Protein AF-A0A2M7AVF6-F1 (afdb_monomer)

Organism: NCBI:txid1974848

Sequence (124 aa):
MTEKIDNRMSTVNKNQTDRMTKALERLTEHIDKLEEKGADVATARTAISIALANVEEQAGKDYVFTITDERNLGTSVKASYDLLKQDLRSVQALLVKAKEAVVEAYKTAKTLKKITPTPTVVAP

pLDDT: mean 86.04, std 15.3, range [42.69, 98.5]

Nearest PDB structures (foldseek):
  6ox7-assembly1_C  TM=3.665E-01  e=3.043E+00  Homo sapiens
  8aud-assembly1_A  TM=3.579E-01  e=2.291E+00  Corynebacterium glutamicum ATCC 13032
  4jio-assembly1_A  TM=3.876E-01  e=4.528E+00  Naumovozyma castellii

Radius of gyration: 22.3 Å; Cα contacts (8 Å, |Δi|>4): 90; chains: 1; bounding box: 55×16×80 Å

Mean predicted aligned error: 7.71 Å

Foldseek 3Di:
DQVVLQVVLLVVLQVLLVVLLVLLVVLVVLVVVLVVLVFDLPQLVVLSVVLNVLSVVSNPDRLHFDDPDPVCVVVRSVVSVVVSVVSSVVSVVSSVSSVVSSVVSVVRSVVVVVPPDDPPPPDD

Solvent-accessible surface area (backbone atoms only — not comparable to full-atom values): 6930 Å² total; per-residue (Å²): 113,65,69,64,49,37,54,50,47,46,50,51,45,44,59,49,31,56,54,49,51,57,51,46,53,53,51,49,57,55,43,54,64,35,41,78,69,72,30,75,40,68,69,23,53,50,34,38,52,55,28,50,54,48,35,53,55,53,53,69,57,77,66,76,76,88,79,90,48,81,93,49,41,71,58,53,54,48,52,52,50,52,48,56,52,50,52,54,49,56,43,49,51,36,48,49,53,19,52,50,35,43,52,50,32,53,52,53,39,55,51,53,68,72,64,61,74,75,82,79,77,80,76,133

Structure (mmCIF, N/CA/C/O backbone):
data_AF-A0A2M7AVF6-F1
#
_entry.id   AF-A0A2M7AVF6-F1
#
loop_
_atom_site.group_PDB
_atom_site.id
_atom_site.type_symbol
_atom_site.label_atom_id
_atom_site.label_alt_id
_atom_site.label_comp_id
_atom_site.label_asym_id
_atom_site.label_entity_id
_atom_site.label_seq_id
_atom_site.pdbx_PDB_ins_code
_atom_site.Cartn_x
_atom_site.Cartn_y
_atom_site.Cartn_z
_atom_site.occupancy
_atom_site.B_iso_or_equiv
_atom_site.auth_seq_id
_atom_site.auth_comp_id
_atom_site.auth_asym_id
_atom_site.auth_atom_id
_atom_site.pdbx_PDB_model_num
ATOM 1 N N . MET A 1 1 ? 24.174 2.696 -22.848 1.00 57.94 1 MET A N 1
ATOM 2 C CA . MET A 1 1 ? 23.207 3.676 -22.274 1.00 57.94 1 MET A CA 1
ATOM 3 C C . MET A 1 1 ? 21.951 2.989 -21.752 1.00 57.94 1 MET A C 1
ATOM 5 O O . MET A 1 1 ? 21.455 3.391 -20.712 1.00 57.94 1 MET A O 1
ATOM 9 N N . THR A 1 2 ? 21.501 1.950 -22.444 1.00 58.59 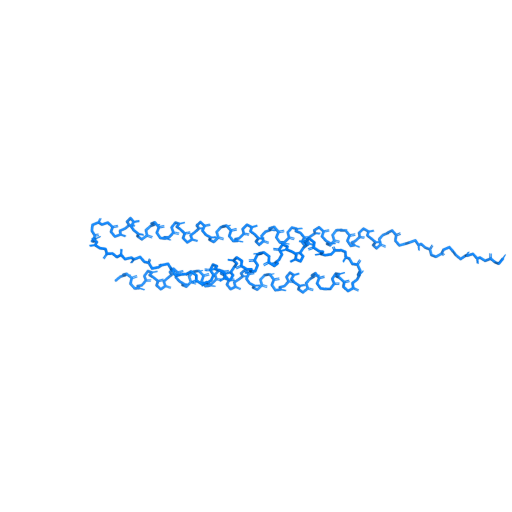2 THR A N 1
ATOM 10 C CA . THR A 1 2 ? 20.375 1.049 -22.148 1.00 58.59 2 THR A CA 1
ATOM 11 C C . THR A 1 2 ? 20.391 0.538 -20.701 1.00 58.59 2 THR A C 1
ATOM 13 O O . THR A 1 2 ? 19.546 0.924 -19.903 1.00 58.59 2 THR A O 1
ATOM 16 N N . GLU A 1 3 ? 21.494 -0.099 -20.306 1.00 60.72 3 GLU A N 1
ATOM 17 C CA . GLU A 1 3 ? 21.729 -0.647 -18.966 1.00 60.72 3 GLU A CA 1
ATOM 18 C C . GLU A 1 3 ? 21.640 0.411 -17.849 1.00 60.72 3 GLU A C 1
ATOM 20 O O . GLU A 1 3 ? 21.188 0.136 -16.740 1.00 60.72 3 GLU A O 1
ATOM 25 N N . LYS A 1 4 ? 22.026 1.669 -18.119 1.00 64.88 4 LYS A N 1
ATOM 26 C CA . LYS A 1 4 ? 21.915 2.761 -17.132 1.00 64.88 4 LYS A CA 1
ATOM 27 C C . LYS A 1 4 ? 20.466 3.212 -16.921 1.00 64.88 4 LYS A C 1
ATOM 29 O O . LYS A 1 4 ? 20.156 3.749 -15.859 1.00 64.88 4 LYS A O 1
ATOM 34 N N . ILE A 1 5 ? 19.606 3.062 -17.926 1.00 62.62 5 ILE A N 1
ATOM 35 C CA . ILE A 1 5 ? 18.190 3.436 -17.854 1.00 62.62 5 ILE A CA 1
ATOM 36 C C . ILE A 1 5 ? 17.397 2.307 -17.194 1.00 62.62 5 ILE A C 1
ATOM 38 O O . ILE A 1 5 ? 16.641 2.607 -16.272 1.00 62.62 5 ILE A O 1
ATOM 42 N N . ASP A 1 6 ? 17.644 1.049 -17.573 1.00 65.25 6 ASP A N 1
ATOM 43 C CA . ASP A 1 6 ? 17.042 -0.128 -16.927 1.00 65.25 6 ASP A CA 1
ATOM 44 C C . ASP A 1 6 ? 17.298 -0.089 -15.412 1.00 65.25 6 ASP A C 1
ATOM 46 O O . ASP A 1 6 ? 16.367 -0.042 -14.608 1.00 65.25 6 ASP A O 1
ATOM 50 N N . ASN A 1 7 ? 18.564 0.096 -15.013 1.00 72.62 7 ASN A N 1
ATOM 51 C CA . ASN A 1 7 ? 18.945 0.231 -13.604 1.00 72.62 7 ASN A CA 1
ATOM 52 C C . ASN A 1 7 ? 18.206 1.370 -12.880 1.00 72.62 7 ASN A C 1
ATOM 54 O O . ASN A 1 7 ? 17.852 1.243 -11.705 1.00 72.62 7 ASN A O 1
ATOM 58 N N . ARG A 1 8 ? 17.952 2.498 -13.558 1.00 83.69 8 ARG A N 1
ATOM 59 C CA . ARG A 1 8 ? 17.208 3.624 -12.973 1.00 83.69 8 ARG A CA 1
ATOM 60 C C . ARG A 1 8 ? 15.734 3.290 -12.781 1.00 83.69 8 ARG A C 1
ATOM 62 O O . ARG A 1 8 ? 15.181 3.661 -11.748 1.00 83.69 8 ARG A O 1
ATOM 69 N N . MET A 1 9 ? 15.103 2.609 -13.732 1.00 86.19 9 MET A N 1
ATOM 70 C CA . MET A 1 9 ? 13.690 2.240 -13.645 1.00 86.19 9 MET A CA 1
ATOM 71 C C . MET A 1 9 ? 13.442 1.198 -12.559 1.00 86.19 9 MET A C 1
ATOM 73 O O . MET A 1 9 ? 12.578 1.420 -11.709 1.00 86.19 9 MET A O 1
ATOM 77 N N . SER A 1 10 ? 14.256 0.143 -12.501 1.00 87.56 10 SER A N 1
ATOM 78 C CA . SER A 1 10 ? 14.152 -0.876 -11.450 1.00 87.56 10 SER A CA 1
ATOM 79 C C . SER A 1 10 ? 14.427 -0.274 -10.067 1.00 87.56 10 SER A C 1
ATOM 81 O O . SER A 1 10 ? 13.716 -0.564 -9.106 1.00 87.56 10 SER A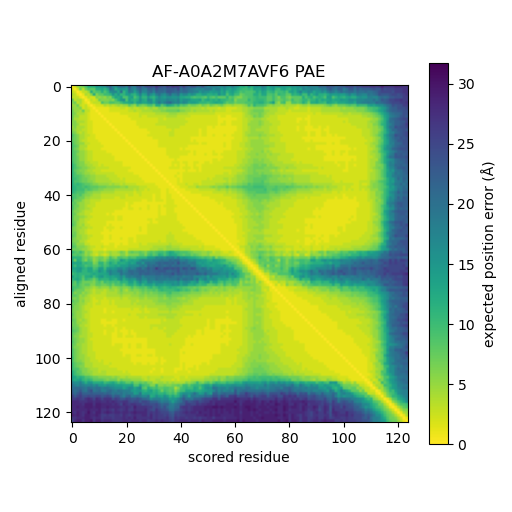 O 1
ATOM 83 N N . THR A 1 11 ? 15.371 0.674 -9.968 1.00 90.69 11 THR A N 1
ATOM 84 C CA . THR A 1 11 ? 15.606 1.437 -8.728 1.00 90.69 11 THR A CA 1
ATOM 85 C C . THR A 1 11 ? 14.395 2.285 -8.328 1.00 90.69 11 THR A C 1
ATOM 87 O O . THR A 1 11 ? 14.046 2.341 -7.149 1.00 90.69 11 THR A O 1
ATOM 90 N N . VAL A 1 12 ? 13.741 2.965 -9.277 1.00 92.94 12 VAL A N 1
ATOM 91 C CA . VAL A 1 12 ? 12.536 3.765 -8.997 1.00 92.94 12 VAL A CA 1
ATOM 92 C C . VAL A 1 12 ? 11.388 2.875 -8.538 1.00 92.94 12 VAL A C 1
ATOM 94 O O . VAL A 1 12 ? 10.752 3.212 -7.540 1.00 92.94 12 VAL A O 1
ATOM 97 N N . ASN A 1 13 ? 11.150 1.755 -9.226 1.00 95.19 13 ASN A N 1
ATOM 98 C CA . ASN A 1 13 ? 10.106 0.805 -8.862 1.00 95.19 13 ASN A CA 1
ATOM 99 C C . ASN A 1 13 ? 10.315 0.309 -7.428 1.00 95.19 13 ASN A C 1
ATOM 101 O O . ASN A 1 13 ? 9.475 0.571 -6.569 1.00 95.19 13 ASN A O 1
ATOM 105 N N . LYS A 1 14 ? 11.503 -0.244 -7.145 1.00 95.31 14 LYS A N 1
ATOM 106 C CA . LYS A 1 14 ? 11.890 -0.733 -5.817 1.00 95.31 14 LYS A CA 1
ATOM 107 C C . LYS A 1 14 ? 11.711 0.324 -4.729 1.00 95.31 14 LYS A C 1
ATOM 109 O O . LYS A 1 14 ? 11.060 0.087 -3.720 1.00 95.31 14 LYS A O 1
ATOM 114 N N . ASN A 1 15 ? 12.255 1.522 -4.937 1.00 96.31 15 ASN A N 1
ATOM 115 C CA . ASN A 1 15 ? 12.174 2.582 -3.934 1.00 96.31 15 ASN A CA 1
ATOM 116 C C . ASN A 1 15 ? 10.731 2.989 -3.623 1.00 96.31 15 ASN A C 1
ATOM 118 O O . ASN A 1 15 ? 10.447 3.400 -2.496 1.00 96.31 15 ASN A O 1
ATOM 122 N N . GLN A 1 16 ? 9.834 2.940 -4.611 1.00 97.44 16 GLN A N 1
ATOM 123 C CA . GLN A 1 16 ? 8.434 3.282 -4.389 1.00 97.44 16 GLN A CA 1
ATOM 124 C C . GLN A 1 16 ? 7.661 2.144 -3.742 1.00 97.44 16 GLN A C 1
ATOM 126 O O . GLN A 1 16 ? 6.950 2.399 -2.771 1.00 97.44 16 GLN A O 1
ATOM 131 N N . THR A 1 17 ? 7.841 0.908 -4.199 1.00 97.94 17 THR A N 1
ATOM 132 C CA . THR A 1 17 ? 7.190 -0.251 -3.585 1.00 97.94 17 THR A CA 1
ATOM 133 C C . THR A 1 17 ? 7.639 -0.423 -2.136 1.00 97.94 17 THR A C 1
ATOM 135 O O . THR A 1 17 ? 6.785 -0.520 -1.265 1.00 97.94 17 THR A O 1
ATOM 138 N N . ASP A 1 18 ? 8.931 -0.267 -1.827 1.00 98.12 18 ASP A N 1
ATOM 139 C CA . ASP A 1 18 ? 9.455 -0.322 -0.452 1.00 98.12 18 ASP A CA 1
ATOM 140 C C . ASP A 1 18 ? 8.803 0.725 0.468 1.00 98.12 18 ASP A C 1
ATOM 142 O O . ASP A 1 18 ? 8.519 0.472 1.643 1.00 98.12 18 ASP A O 1
ATOM 146 N N . ARG A 1 19 ? 8.564 1.938 -0.047 1.00 98.25 19 ARG A N 1
ATOM 147 C CA . ARG A 1 19 ? 7.881 3.001 0.706 1.00 98.25 19 ARG A CA 1
ATOM 148 C C . ARG A 1 19 ? 6.410 2.674 0.936 1.00 98.25 19 ARG A C 1
ATOM 150 O O . ARG A 1 19 ? 5.900 2.966 2.018 1.00 98.25 19 ARG A O 1
ATOM 157 N N . MET A 1 20 ? 5.733 2.108 -0.062 1.00 98.50 20 MET A N 1
ATOM 158 C CA . MET A 1 20 ? 4.329 1.714 0.047 1.00 98.50 20 MET A CA 1
ATOM 159 C C . MET A 1 20 ? 4.157 0.540 1.014 1.00 98.50 20 MET A C 1
ATOM 161 O O . MET A 1 20 ? 3.297 0.629 1.887 1.00 98.50 20 MET A O 1
ATOM 165 N N . THR A 1 21 ? 5.017 -0.481 0.949 1.00 98.44 21 THR A N 1
ATOM 166 C CA . THR A 1 21 ? 5.027 -1.615 1.887 1.00 98.44 21 THR A CA 1
ATOM 167 C C . THR A 1 21 ? 5.168 -1.130 3.325 1.00 98.44 21 THR A C 1
ATOM 169 O O . THR A 1 21 ? 4.295 -1.398 4.143 1.00 98.44 21 THR A O 1
ATOM 172 N N . LYS A 1 22 ? 6.165 -0.282 3.617 1.00 98.31 22 LYS A N 1
ATOM 173 C CA . LYS A 1 22 ? 6.342 0.302 4.962 1.00 98.31 22 LYS A CA 1
ATOM 174 C C . LYS A 1 22 ? 5.137 1.109 5.439 1.00 98.31 22 LYS A C 1
ATOM 176 O O . LYS A 1 22 ? 4.861 1.186 6.635 1.00 98.31 22 LYS A O 1
ATOM 181 N N . ALA A 1 23 ? 4.440 1.782 4.525 1.00 98.25 23 ALA A N 1
ATOM 182 C CA . ALA A 1 23 ? 3.223 2.501 4.875 1.00 98.25 23 ALA A CA 1
ATOM 183 C C . ALA A 1 23 ? 2.082 1.532 5.219 1.00 98.25 23 ALA A C 1
ATOM 185 O O . ALA A 1 23 ? 1.366 1.783 6.184 1.00 98.25 23 ALA A O 1
ATOM 186 N N . LEU A 1 24 ? 1.928 0.443 4.463 1.00 98.44 24 LEU A N 1
ATOM 187 C CA . LEU A 1 24 ? 0.914 -0.586 4.700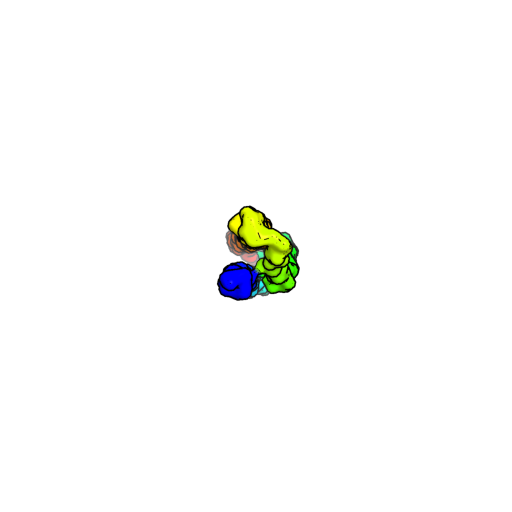 1.00 98.44 24 LEU A CA 1
ATOM 188 C C . LEU A 1 24 ? 1.178 -1.365 5.989 1.00 98.44 24 LEU A C 1
ATOM 190 O O . LEU A 1 24 ? 0.243 -1.549 6.755 1.00 98.44 24 LEU A O 1
ATOM 194 N N . GLU A 1 25 ? 2.431 -1.711 6.291 1.00 98.12 25 GLU A N 1
ATOM 195 C CA . GLU A 1 25 ? 2.828 -2.332 7.566 1.00 98.12 25 GLU A CA 1
ATOM 196 C C . GLU A 1 25 ? 2.380 -1.486 8.763 1.00 98.12 25 GLU A C 1
ATOM 198 O O . GLU A 1 25 ? 1.727 -1.979 9.680 1.00 98.12 25 GLU A O 1
ATOM 203 N N . ARG A 1 26 ? 2.631 -0.172 8.715 1.00 98.12 26 ARG A N 1
ATOM 204 C CA . ARG A 1 26 ? 2.165 0.751 9.761 1.00 98.12 26 ARG A CA 1
ATOM 205 C C . ARG A 1 26 ? 0.643 0.800 9.853 1.00 98.12 26 ARG A C 1
ATOM 207 O O . ARG A 1 26 ? 0.103 0.899 10.950 1.00 98.12 26 ARG A O 1
ATOM 214 N N . LEU A 1 27 ? -0.062 0.764 8.722 1.00 98.19 27 LEU A N 1
ATOM 215 C CA . LEU A 1 27 ? -1.526 0.716 8.721 1.00 98.19 27 LEU A CA 1
ATOM 216 C C . LEU A 1 27 ? -2.042 -0.584 9.350 1.00 98.19 27 LEU A C 1
ATOM 218 O O . LEU A 1 27 ? -3.005 -0.514 10.111 1.00 98.19 27 LEU A O 1
ATOM 222 N N . THR A 1 28 ? -1.380 -1.718 9.106 1.00 98.25 28 THR A N 1
ATOM 223 C CA . THR A 1 28 ? -1.664 -3.001 9.767 1.00 98.25 28 THR A CA 1
ATOM 224 C C . THR A 1 28 ? -1.522 -2.873 11.282 1.00 98.25 28 THR A C 1
ATOM 226 O O . THR A 1 28 ? -2.485 -3.119 12.001 1.00 98.25 28 THR A O 1
ATOM 229 N N . GLU A 1 29 ? -0.396 -2.344 11.776 1.00 97.94 29 GLU A N 1
ATOM 230 C CA . GLU A 1 29 ? -0.206 -2.119 13.220 1.00 97.94 29 GLU A CA 1
ATOM 231 C C . GLU A 1 29 ? -1.309 -1.238 13.831 1.00 97.94 29 GLU A C 1
ATOM 233 O O . GLU A 1 29 ? -1.712 -1.409 14.985 1.00 97.94 29 GLU A O 1
ATOM 238 N N . HIS A 1 30 ? -1.785 -0.246 13.076 1.00 95.75 30 HIS A N 1
ATOM 239 C CA . HIS A 1 30 ? -2.853 0.642 13.514 1.00 95.75 30 HIS A CA 1
ATOM 240 C C . HIS A 1 30 ? -4.207 -0.062 13.623 1.00 95.75 30 HIS A C 1
ATOM 242 O O . HIS A 1 30 ? -4.955 0.264 14.548 1.00 95.75 30 HIS A O 1
ATOM 248 N N . ILE A 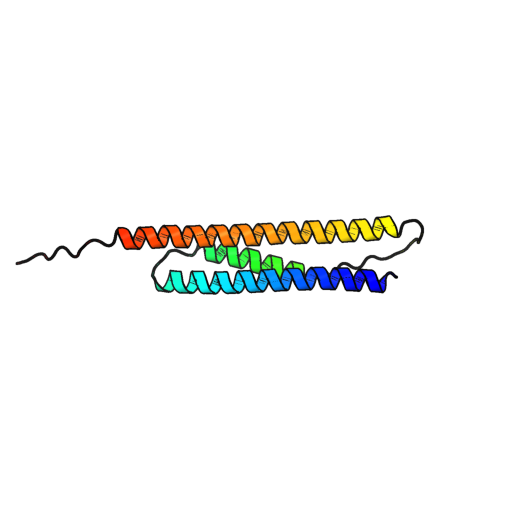1 31 ?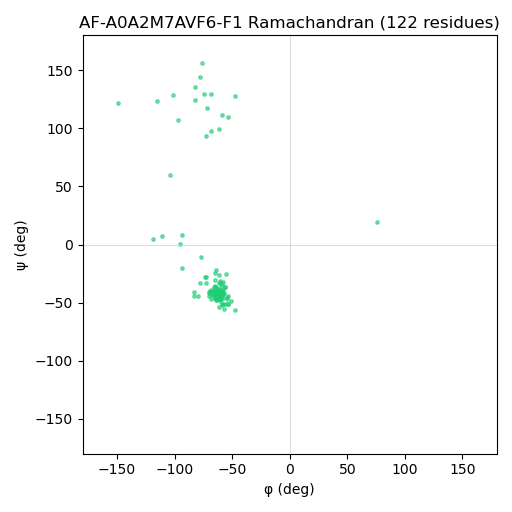 -4.539 -0.966 12.698 1.00 96.75 31 ILE A N 1
ATOM 249 C CA . ILE A 1 31 ? -5.803 -1.708 12.752 1.00 96.75 31 ILE A CA 1
ATOM 250 C C . ILE A 1 31 ? -5.761 -2.846 13.765 1.00 96.75 31 ILE A C 1
ATOM 252 O O . ILE A 1 31 ? -6.762 -3.052 14.438 1.00 96.75 31 ILE A O 1
ATOM 256 N N . ASP A 1 32 ? -4.614 -3.493 13.976 1.00 96.38 32 ASP A N 1
ATOM 257 C CA . ASP A 1 32 ? -4.464 -4.515 15.020 1.00 96.38 32 ASP A CA 1
ATOM 258 C C . ASP A 1 32 ? -4.742 -3.900 16.406 1.00 96.38 32 ASP A C 1
ATOM 260 O O . ASP A 1 32 ? -5.585 -4.380 17.162 1.00 96.38 32 ASP A O 1
ATOM 264 N N . LYS A 1 33 ? -4.170 -2.720 16.690 1.00 94.12 33 LYS A N 1
ATOM 265 C CA . LYS A 1 33 ? -4.446 -1.952 17.925 1.00 94.12 33 LYS A CA 1
ATOM 266 C C . LYS A 1 33 ? -5.892 -1.458 18.051 1.00 94.12 33 LYS A C 1
ATOM 268 O O . LYS A 1 33 ? -6.306 -1.047 19.140 1.00 94.12 33 LYS A O 1
ATOM 273 N N . LEU A 1 34 ? -6.622 -1.342 16.942 1.00 93.56 34 LEU A N 1
ATOM 274 C CA . LEU A 1 34 ? -8.042 -0.980 16.942 1.00 93.56 34 LEU A CA 1
ATOM 275 C C . LEU A 1 34 ? -8.917 -2.205 17.206 1.00 93.56 34 LEU A C 1
ATOM 277 O O . LEU A 1 34 ? -9.863 -2.109 17.986 1.00 93.56 34 LEU A O 1
ATOM 281 N N . GLU A 1 35 ? -8.574 -3.338 16.605 1.00 93.50 35 GLU A N 1
ATOM 282 C CA . GLU A 1 35 ? -9.247 -4.620 16.798 1.00 93.50 35 GLU A CA 1
ATOM 283 C C . GLU A 1 35 ? -9.142 -5.093 18.250 1.00 93.50 35 GLU A C 1
ATOM 285 O O . GLU A 1 35 ? -10.153 -5.445 18.850 1.00 93.50 35 GLU A O 1
ATOM 290 N N . GLU A 1 36 ? -7.968 -4.955 18.878 1.00 92.44 36 GLU A N 1
ATOM 291 C CA . GLU A 1 36 ? -7.773 -5.197 20.320 1.00 92.44 36 GLU A CA 1
ATOM 292 C C . GLU A 1 36 ? -8.716 -4.363 21.206 1.00 92.44 36 GLU A C 1
ATOM 294 O O . GLU A 1 36 ? -9.030 -4.735 22.336 1.00 92.44 36 GLU A O 1
ATOM 299 N N . LYS A 1 37 ? -9.181 -3.214 20.702 1.00 88.69 37 LYS A N 1
ATOM 300 C CA . LYS A 1 37 ? -10.125 -2.320 21.391 1.00 88.69 37 LYS A CA 1
ATOM 301 C C . LYS A 1 37 ? -11.583 -2.600 21.020 1.00 88.69 37 LYS A C 1
ATOM 303 O O . LYS A 1 37 ? -12.448 -1.808 21.394 1.00 88.69 37 LYS A O 1
ATOM 308 N N . GLY A 1 38 ? -11.852 -3.679 20.285 1.00 88.00 38 GLY A N 1
ATOM 309 C CA . GLY A 1 38 ? -13.185 -4.092 19.852 1.00 88.00 38 GLY A CA 1
ATOM 310 C C . GLY A 1 38 ? -13.761 -3.268 18.699 1.00 88.00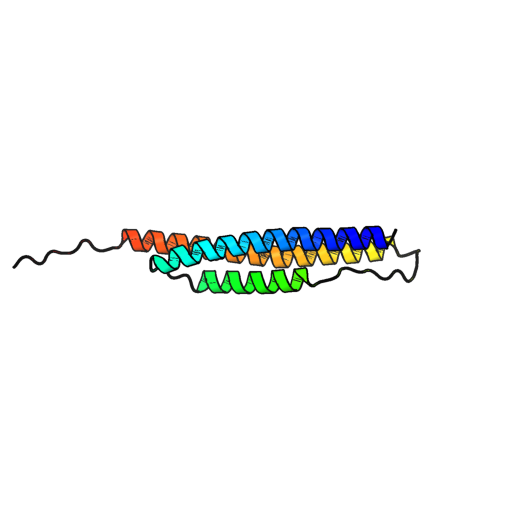 38 GLY A C 1
ATOM 311 O O . GLY A 1 38 ? -14.977 -3.246 18.522 1.00 88.00 38 GLY A O 1
ATOM 312 N N . ALA A 1 39 ? -12.930 -2.545 17.942 1.00 92.50 39 ALA A N 1
ATOM 313 C CA . ALA A 1 39 ? -13.393 -1.850 16.745 1.00 92.50 39 ALA A CA 1
ATOM 314 C C . ALA A 1 39 ? -13.564 -2.825 15.572 1.00 92.50 39 ALA A C 1
ATOM 316 O O . ALA A 1 39 ? -12.751 -3.728 15.391 1.00 92.50 39 ALA A O 1
ATOM 317 N N . ASP A 1 40 ? -14.573 -2.592 14.730 1.00 91.81 40 ASP A N 1
ATOM 318 C CA . ASP A 1 40 ? -14.682 -3.281 13.444 1.00 91.81 40 ASP A CA 1
ATOM 319 C C . ASP A 1 40 ? -13.612 -2.757 12.476 1.00 91.81 40 ASP A C 1
ATOM 321 O O . ASP A 1 40 ? -13.587 -1.575 12.117 1.00 91.81 40 ASP A O 1
ATOM 325 N N . VAL A 1 41 ? -12.714 -3.654 12.070 1.00 96.44 41 VAL A N 1
ATOM 326 C CA . VAL A 1 41 ? -11.602 -3.369 11.159 1.00 96.44 41 VAL A CA 1
ATOM 327 C C . VAL A 1 41 ? -11.665 -4.181 9.867 1.00 96.44 41 VAL A C 1
ATOM 329 O O . VAL A 1 41 ? -10.748 -4.076 9.054 1.00 96.44 41 VAL A O 1
ATOM 332 N N . ALA A 1 42 ? -12.718 -4.971 9.630 1.00 96.62 42 ALA A N 1
ATOM 333 C CA . ALA A 1 42 ? -12.756 -5.939 8.528 1.00 96.62 42 ALA A CA 1
ATOM 334 C C . ALA A 1 42 ? -12.546 -5.280 7.151 1.00 96.62 42 ALA A C 1
ATOM 336 O O . ALA A 1 42 ? -11.756 -5.753 6.325 1.00 96.62 42 ALA A O 1
ATOM 337 N N . THR A 1 43 ? -13.193 -4.131 6.933 1.00 96.00 43 THR A N 1
ATOM 338 C CA . THR A 1 43 ? -13.056 -3.348 5.693 1.00 96.00 43 THR A CA 1
ATOM 339 C C . THR A 1 4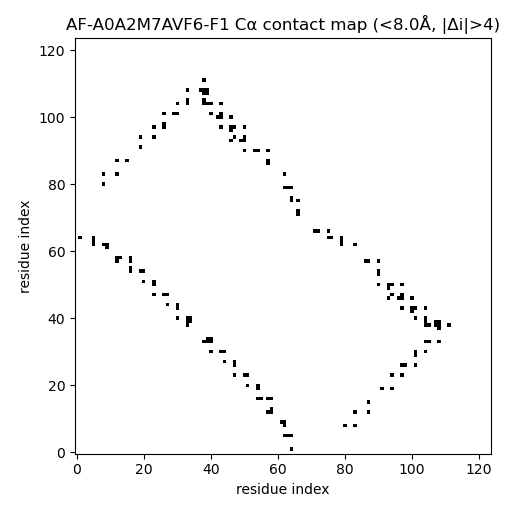3 ? -11.633 -2.811 5.518 1.00 96.00 43 THR A C 1
ATOM 341 O O . THR A 1 43 ? -11.055 -2.915 4.436 1.00 96.00 43 THR A O 1
ATOM 344 N N . ALA A 1 44 ? -11.039 -2.273 6.587 1.00 97.69 44 ALA A N 1
ATOM 345 C CA . ALA A 1 44 ? -9.678 -1.743 6.554 1.00 97.69 44 ALA A CA 1
ATOM 346 C C . ALA A 1 44 ? -8.641 -2.851 6.327 1.00 97.69 44 ALA A C 1
ATOM 348 O O . ALA A 1 44 ? -7.751 -2.691 5.492 1.00 97.69 44 ALA A O 1
ATOM 349 N N . ARG A 1 45 ? -8.801 -3.998 7.000 1.00 98.19 45 ARG A N 1
ATOM 350 C CA . ARG A 1 45 ? -7.938 -5.176 6.846 1.00 98.19 45 ARG A CA 1
ATOM 351 C C . ARG A 1 45 ? -7.964 -5.686 5.406 1.00 98.19 45 ARG A C 1
ATOM 353 O O . ARG A 1 45 ? -6.911 -5.864 4.805 1.00 98.19 45 ARG A O 1
ATOM 360 N N . THR A 1 46 ? -9.152 -5.790 4.810 1.00 98.31 46 THR A N 1
ATOM 361 C CA . THR A 1 46 ? -9.316 -6.179 3.399 1.00 98.31 46 THR A CA 1
ATOM 362 C C . THR A 1 46 ? -8.622 -5.200 2.447 1.00 98.31 46 THR A C 1
ATOM 364 O O . THR A 1 46 ? -7.883 -5.619 1.556 1.00 98.31 46 THR A O 1
ATOM 367 N N . ALA A 1 47 ? -8.815 -3.891 2.638 1.00 98.12 47 ALA A N 1
ATOM 368 C CA . ALA A 1 47 ? -8.197 -2.875 1.786 1.00 98.12 47 ALA A CA 1
ATOM 369 C C . ALA A 1 47 ? -6.659 -2.889 1.874 1.00 98.12 47 ALA A C 1
ATOM 371 O O . ALA A 1 47 ? -5.987 -2.751 0.850 1.00 98.12 47 ALA A O 1
ATOM 372 N N . ILE A 1 48 ? -6.103 -3.097 3.074 1.00 98.44 48 ILE A N 1
ATOM 373 C CA . ILE A 1 48 ? -4.657 -3.250 3.284 1.00 98.44 48 ILE A CA 1
ATOM 374 C C . ILE A 1 48 ? -4.135 -4.503 2.577 1.00 98.44 48 ILE A C 1
ATOM 376 O O . ILE A 1 48 ? -3.147 -4.404 1.855 1.00 98.44 48 ILE A O 1
ATOM 380 N N . SER A 1 49 ? -4.800 -5.654 2.722 1.00 98.31 49 SER A N 1
ATOM 381 C CA . SER A 1 49 ? -4.385 -6.899 2.060 1.00 98.31 49 SER A CA 1
ATOM 382 C C . SER A 1 49 ? -4.378 -6.777 0.534 1.00 98.31 49 SER A C 1
ATOM 384 O O . SER A 1 49 ? -3.422 -7.205 -0.107 1.00 98.31 49 SER A O 1
ATOM 386 N N . ILE A 1 50 ? -5.397 -6.137 -0.053 1.00 98.06 50 ILE A N 1
ATOM 387 C CA . ILE A 1 50 ? -5.443 -5.873 -1.501 1.00 98.06 50 ILE A CA 1
ATOM 388 C C . ILE A 1 50 ? -4.271 -4.982 -1.924 1.00 98.06 50 ILE A C 1
ATOM 390 O O . ILE A 1 50 ? -3.608 -5.262 -2.925 1.00 98.06 50 ILE A O 1
ATOM 394 N N . ALA A 1 51 ? -4.009 -3.908 -1.175 1.00 9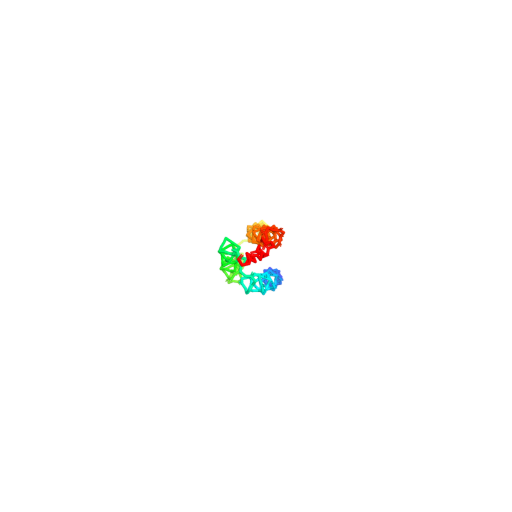8.31 51 ALA A N 1
ATOM 395 C CA . ALA A 1 51 ? -2.915 -2.998 -1.480 1.00 98.31 51 ALA A CA 1
ATOM 396 C C . ALA A 1 51 ? -1.546 -3.686 -1.353 1.00 98.31 51 ALA A C 1
ATOM 398 O O . ALA A 1 51 ? -0.715 -3.494 -2.235 1.00 98.31 51 ALA A O 1
ATOM 399 N N . LEU A 1 52 ? -1.326 -4.514 -0.324 1.00 98.12 52 LEU A N 1
ATOM 400 C CA . LEU A 1 52 ? -0.085 -5.278 -0.141 1.00 98.12 52 LEU A CA 1
ATOM 401 C C . LEU A 1 52 ? 0.178 -6.205 -1.326 1.00 98.12 52 LEU A C 1
ATOM 403 O O . LEU A 1 52 ? 1.230 -6.091 -1.946 1.00 98.12 52 LEU A O 1
ATOM 407 N N . ALA A 1 53 ? -0.805 -7.023 -1.707 1.00 98.12 53 ALA A N 1
ATOM 408 C CA . ALA A 1 53 ? -0.667 -7.938 -2.838 1.00 98.12 53 ALA A CA 1
ATOM 409 C C . ALA A 1 53 ? -0.308 -7.204 -4.145 1.00 98.12 53 ALA A C 1
ATOM 411 O O . ALA A 1 53 ? 0.567 -7.638 -4.888 1.00 98.12 53 ALA A O 1
ATOM 412 N N . ASN A 1 54 ? -0.928 -6.047 -4.404 1.00 98.25 54 ASN A N 1
ATOM 413 C CA . ASN A 1 54 ? -0.629 -5.254 -5.601 1.00 98.25 54 ASN A CA 1
ATOM 414 C C . ASN A 1 54 ? 0.738 -4.552 -5.527 1.00 98.25 54 ASN A C 1
ATOM 416 O O . ASN A 1 54 ? 1.387 -4.373 -6.554 1.00 98.25 54 ASN A O 1
ATOM 420 N N . VAL A 1 55 ? 1.188 -4.136 -4.337 1.00 98.19 55 VAL A N 1
ATOM 421 C CA . VAL A 1 55 ? 2.543 -3.592 -4.141 1.00 98.19 55 VAL A CA 1
ATOM 422 C C . VAL A 1 55 ? 3.596 -4.680 -4.359 1.00 98.19 55 VAL A C 1
ATOM 424 O O . VAL A 1 55 ? 4.612 -4.405 -4.991 1.00 98.19 55 VAL A O 1
ATOM 427 N N . GLU A 1 56 ? 3.357 -5.899 -3.875 1.00 97.06 56 GLU A N 1
ATOM 428 C CA . GLU A 1 56 ? 4.245 -7.051 -4.071 1.00 97.06 56 GLU A CA 1
ATOM 429 C C . GLU A 1 56 ? 4.331 -7.453 -5.546 1.00 97.06 56 GLU A C 1
ATOM 431 O O . GLU A 1 56 ? 5.430 -7.605 -6.080 1.00 97.06 56 GLU A O 1
ATOM 436 N N . GLU A 1 57 ? 3.189 -7.534 -6.234 1.00 96.75 57 GLU A N 1
ATOM 437 C CA . GLU A 1 57 ? 3.149 -7.774 -7.678 1.00 96.75 57 GLU A CA 1
ATOM 438 C C . GLU A 1 57 ? 3.924 -6.688 -8.435 1.00 96.75 57 GLU A C 1
ATOM 440 O O . GLU A 1 57 ? 4.761 -6.981 -9.289 1.00 96.75 57 GLU A O 1
ATOM 445 N N . GLN A 1 58 ? 3.702 -5.421 -8.078 1.00 96.44 58 GLN A N 1
ATOM 446 C CA . GLN A 1 58 ? 4.404 -4.293 -8.672 1.00 96.44 58 GLN A CA 1
ATOM 447 C C . GLN A 1 58 ? 5.913 -4.344 -8.418 1.00 96.44 58 GLN A C 1
ATOM 449 O O . GLN A 1 58 ? 6.683 -4.025 -9.322 1.00 96.44 58 GLN A O 1
ATOM 454 N N . ALA A 1 59 ? 6.349 -4.756 -7.227 1.00 95.12 59 ALA A N 1
ATOM 455 C CA . ALA A 1 59 ? 7.763 -4.894 -6.883 1.00 95.12 59 ALA A CA 1
ATOM 456 C C . ALA A 1 59 ? 8.461 -5.975 -7.719 1.00 95.12 59 ALA A C 1
ATOM 458 O O . ALA A 1 59 ? 9.649 -5.847 -8.010 1.00 95.12 59 ALA A O 1
ATOM 459 N N . GLY A 1 60 ? 7.718 -7.007 -8.131 1.00 93.00 60 GLY A N 1
ATOM 460 C CA . GLY A 1 60 ? 8.200 -8.074 -9.005 1.00 93.00 60 GLY A CA 1
ATOM 461 C C . GLY A 1 60 ? 8.303 -7.694 -10.485 1.00 93.00 60 GLY A C 1
ATOM 462 O O . GLY A 1 60 ? 8.889 -8.451 -11.257 1.00 93.00 60 GLY A O 1
ATOM 463 N N . LYS A 1 61 ? 7.757 -6.544 -10.906 1.00 91.25 61 LYS A N 1
ATOM 464 C CA . LYS A 1 61 ? 7.836 -6.111 -12.306 1.00 91.25 61 LYS A CA 1
ATOM 465 C C . LYS A 1 61 ? 9.227 -5.602 -12.654 1.00 91.25 61 LYS A C 1
ATOM 467 O O . LYS A 1 61 ? 9.754 -4.693 -12.006 1.00 91.25 61 LYS A O 1
ATOM 472 N N . ASP A 1 62 ? 9.755 -6.134 -13.750 1.00 83.62 62 ASP A N 1
ATOM 473 C CA . ASP A 1 62 ? 10.963 -5.628 -14.380 1.00 83.62 62 ASP A CA 1
ATOM 474 C C . ASP A 1 62 ? 10.602 -4.782 -15.602 1.00 83.62 62 ASP A C 1
ATOM 476 O O . ASP A 1 62 ? 9.826 -5.194 -16.466 1.00 83.62 62 ASP A O 1
ATOM 480 N N . TYR A 1 63 ? 11.150 -3.575 -15.658 1.00 78.12 63 TYR A N 1
ATOM 481 C CA . TYR A 1 63 ? 10.859 -2.608 -16.711 1.00 78.12 63 TYR A CA 1
ATOM 482 C C . TYR A 1 63 ? 12.022 -2.543 -17.695 1.00 78.12 63 TYR A C 1
ATOM 484 O O . TYR A 1 63 ? 12.646 -1.497 -17.872 1.00 78.12 63 TYR A O 1
ATOM 492 N N . VAL A 1 64 ? 12.311 -3.687 -18.312 1.00 71.25 64 VAL A N 1
ATOM 493 C CA . VAL A 1 64 ? 13.339 -3.810 -19.347 1.00 71.25 64 VAL A CA 1
ATOM 494 C C . VAL A 1 64 ? 12.756 -3.370 -20.682 1.00 71.25 64 VAL A C 1
ATOM 496 O O . VAL A 1 64 ? 11.657 -3.782 -21.056 1.00 71.25 64 VAL A O 1
ATOM 499 N N . PHE A 1 65 ? 13.506 -2.575 -21.439 1.00 67.69 65 PHE A N 1
ATOM 500 C CA . PHE A 1 65 ? 13.149 -2.246 -22.816 1.00 67.69 65 PHE A CA 1
ATOM 501 C C . PHE A 1 65 ? 14.186 -2.807 -23.787 1.00 67.69 65 PHE A C 1
ATOM 503 O O . PHE A 1 65 ? 15.378 -2.512 -23.726 1.00 67.69 65 PHE A O 1
ATOM 510 N N . THR A 1 66 ? 13.727 -3.626 -24.730 1.00 60.84 66 THR A N 1
ATOM 511 C CA . THR A 1 66 ? 14.578 -4.143 -25.802 1.00 60.84 66 THR A CA 1
ATOM 512 C C . THR A 1 66 ? 14.690 -3.101 -26.908 1.00 60.84 66 THR A C 1
ATOM 514 O O . THR A 1 66 ? 13.686 -2.654 -27.464 1.00 60.84 66 THR A O 1
ATOM 517 N N . ILE A 1 67 ? 15.917 -2.717 -27.252 1.00 61.06 67 ILE A N 1
ATOM 518 C CA . ILE A 1 67 ? 16.174 -1.808 -28.370 1.00 61.06 67 ILE A CA 1
ATOM 519 C C . ILE A 1 67 ? 16.529 -2.647 -29.579 1.00 61.06 67 ILE A C 1
ATOM 521 O O . ILE A 1 67 ? 17.613 -3.214 -29.658 1.00 61.06 67 ILE A O 1
ATOM 525 N N . THR A 1 68 ? 15.594 -2.721 -30.513 1.00 64.62 68 THR A N 1
ATOM 526 C CA . THR A 1 68 ? 15.791 -3.379 -31.806 1.00 64.62 68 THR A CA 1
ATOM 527 C C . THR A 1 68 ? 16.249 -2.402 -32.893 1.00 64.62 68 THR A C 1
ATOM 529 O O . THR A 1 68 ? 16.830 -2.837 -33.880 1.00 64.62 68 THR A O 1
ATOM 532 N N . ASP A 1 69 ? 16.029 -1.092 -32.713 1.00 66.88 69 ASP A N 1
ATOM 533 C CA . ASP A 1 69 ? 16.401 -0.037 -33.666 1.00 66.88 69 ASP A CA 1
ATOM 534 C C . ASP A 1 69 ? 16.736 1.273 -32.928 1.00 66.88 69 ASP A C 1
ATOM 536 O O . ASP A 1 69 ? 15.905 1.826 -32.199 1.00 66.88 69 ASP A O 1
ATOM 540 N N . GLU A 1 70 ? 17.950 1.790 -33.126 1.00 67.75 70 GLU A N 1
ATOM 541 C CA . GLU A 1 70 ? 18.433 3.026 -32.495 1.00 67.75 70 GLU A CA 1
ATOM 542 C C . GLU A 1 70 ? 17.595 4.256 -32.876 1.00 67.75 70 GLU A C 1
ATOM 544 O O . GLU A 1 70 ? 17.470 5.187 -32.077 1.00 67.75 70 GLU A O 1
ATOM 549 N N . ARG A 1 71 ? 16.942 4.245 -34.047 1.00 74.50 71 ARG A N 1
ATOM 550 C CA . ARG A 1 71 ? 16.099 5.356 -34.526 1.00 74.50 71 ARG A CA 1
ATOM 551 C C . ARG A 1 71 ? 14.860 5.583 -33.659 1.00 74.50 71 ARG A C 1
ATOM 553 O O . ARG A 1 71 ? 14.349 6.697 -33.610 1.00 74.50 71 ARG A O 1
ATOM 560 N N . ASN A 1 72 ? 14.405 4.549 -32.947 1.00 68.12 72 ASN A N 1
ATOM 561 C CA . ASN A 1 72 ? 13.204 4.581 -32.106 1.00 68.12 72 ASN A CA 1
ATOM 562 C C . ASN A 1 72 ? 13.514 4.490 -30.602 1.00 68.12 72 ASN A C 1
ATOM 564 O O . ASN A 1 72 ? 12.595 4.415 -29.783 1.00 68.12 72 ASN A O 1
ATOM 568 N N . LEU A 1 73 ? 14.797 4.547 -30.227 1.00 74.88 73 LEU A N 1
ATOM 569 C CA . LEU A 1 73 ? 15.281 4.402 -28.853 1.00 74.88 73 LEU A CA 1
ATOM 570 C C . LEU A 1 73 ? 14.549 5.317 -27.859 1.00 74.88 73 LEU A C 1
ATOM 572 O O . LEU A 1 73 ? 14.082 4.862 -26.815 1.00 74.88 73 LEU A O 1
ATOM 576 N N . GLY A 1 74 ? 14.417 6.605 -28.190 1.00 78.06 74 GLY A N 1
ATOM 577 C CA . GLY A 1 74 ? 13.764 7.584 -27.315 1.00 78.06 74 GLY A CA 1
ATOM 578 C C . GLY A 1 74 ? 12.287 7.272 -27.061 1.00 78.06 74 GLY A C 1
ATOM 579 O O . GLY A 1 74 ? 11.805 7.416 -25.937 1.00 78.06 74 GLY A O 1
ATOM 580 N N . THR A 1 75 ? 11.582 6.789 -28.085 1.00 82.81 75 THR A N 1
ATOM 581 C CA . THR A 1 75 ? 10.161 6.433 -28.002 1.00 82.81 75 THR A CA 1
ATOM 582 C C . THR A 1 75 ? 9.950 5.188 -27.140 1.00 82.81 75 THR A C 1
ATOM 584 O O . THR A 1 75 ? 9.089 5.206 -26.260 1.00 82.81 75 THR A O 1
ATOM 587 N N . SER A 1 76 ? 10.768 4.143 -27.314 1.00 77.88 76 SER A N 1
ATOM 588 C CA . SER A 1 76 ? 10.673 2.905 -26.522 1.00 77.88 76 SER A CA 1
ATOM 589 C C . SER A 1 76 ? 10.990 3.125 -25.039 1.00 77.88 76 SER A C 1
ATOM 591 O O . SER A 1 76 ? 10.283 2.619 -24.163 1.00 77.88 76 SER A O 1
ATOM 593 N N . VAL A 1 77 ? 12.008 3.941 -24.739 1.00 81.81 77 VAL A N 1
ATOM 594 C CA . VAL A 1 77 ? 12.338 4.340 -23.358 1.00 81.81 77 VAL A CA 1
ATOM 595 C C . VAL A 1 77 ? 11.176 5.102 -22.727 1.00 81.81 77 VAL A C 1
ATOM 597 O O . VAL A 1 77 ? 10.771 4.811 -21.601 1.00 81.81 77 VAL A O 1
ATOM 600 N N . LYS A 1 78 ? 10.616 6.075 -23.456 1.00 85.62 78 LYS A N 1
ATOM 601 C CA . LYS A 1 78 ? 9.495 6.878 -22.970 1.00 85.62 78 LYS A CA 1
ATOM 602 C C . LYS A 1 78 ? 8.270 6.016 -22.669 1.00 85.62 78 LYS A C 1
ATOM 604 O O . LYS A 1 78 ? 7.677 6.186 -21.609 1.00 85.62 78 LYS A O 1
ATOM 609 N N . ALA A 1 79 ? 7.930 5.084 -23.557 1.00 86.62 79 ALA A N 1
ATOM 610 C CA . ALA A 1 79 ? 6.808 4.171 -23.356 1.00 86.62 79 ALA A CA 1
ATOM 611 C C . ALA A 1 79 ? 6.976 3.334 -22.077 1.00 86.62 79 ALA A C 1
ATOM 613 O O . ALA A 1 79 ? 6.047 3.232 -21.278 1.00 86.62 79 ALA A O 1
ATOM 614 N N . SER A 1 80 ? 8.181 2.814 -21.836 1.00 86.25 80 SER A N 1
ATOM 615 C CA . SER A 1 80 ? 8.492 2.032 -20.632 1.00 86.25 80 SER A CA 1
ATOM 616 C C . SER A 1 80 ? 8.372 2.876 -19.361 1.00 86.25 80 SER A C 1
ATOM 618 O O . SER A 1 80 ? 7.809 2.437 -18.358 1.00 86.25 80 SER A O 1
ATOM 620 N N . TYR A 1 81 ? 8.842 4.125 -19.404 1.00 88.38 81 TYR A N 1
ATOM 621 C CA . TYR A 1 81 ? 8.693 5.063 -18.293 1.00 88.38 81 TYR A CA 1
ATOM 622 C C . TYR A 1 81 ? 7.231 5.433 -18.018 1.00 88.38 81 TYR A C 1
ATOM 624 O O . TYR A 1 81 ? 6.813 5.498 -16.860 1.00 88.38 81 TYR A O 1
ATOM 632 N N . ASP A 1 82 ? 6.449 5.667 -19.070 1.00 91.50 82 ASP A N 1
ATOM 633 C CA . ASP A 1 82 ? 5.027 5.979 -18.950 1.00 91.50 82 ASP A CA 1
ATOM 634 C C . ASP A 1 82 ? 4.249 4.781 -18.367 1.00 91.50 82 ASP A C 1
ATOM 636 O O . ASP A 1 82 ? 3.396 4.989 -17.500 1.00 91.50 82 ASP A O 1
ATOM 640 N N . LEU A 1 83 ? 4.619 3.544 -18.729 1.00 91.56 83 LEU A N 1
ATOM 641 C CA . LEU A 1 83 ? 4.102 2.314 -18.115 1.00 91.56 83 LEU A CA 1
ATOM 642 C C . LEU A 1 83 ? 4.431 2.228 -16.621 1.00 91.56 83 LEU A C 1
ATOM 644 O O . LEU A 1 83 ? 3.513 2.124 -15.809 1.00 91.56 83 LEU A O 1
ATOM 648 N N . LEU A 1 84 ? 5.707 2.358 -16.235 1.00 93.06 84 LEU A N 1
ATOM 649 C CA . LEU A 1 84 ? 6.119 2.369 -14.822 1.00 93.06 84 LEU A CA 1
ATOM 650 C C . LEU A 1 84 ? 5.337 3.417 -14.021 1.00 93.06 84 LEU A C 1
ATOM 652 O O . LEU A 1 84 ? 4.860 3.163 -12.916 1.00 93.06 84 LEU A O 1
ATOM 656 N N . LYS A 1 85 ? 5.182 4.618 -14.581 1.00 94.50 85 LYS A N 1
ATOM 657 C CA . LYS A 1 85 ? 4.457 5.712 -13.934 1.00 94.50 85 LYS A CA 1
ATOM 658 C C . LYS A 1 85 ? 2.969 5.407 -13.769 1.00 94.50 85 LYS A C 1
ATOM 660 O O . LYS A 1 85 ? 2.394 5.770 -12.742 1.00 94.50 85 LYS A O 1
ATOM 665 N N . GLN A 1 86 ? 2.335 4.817 -14.778 1.00 96.50 86 GLN A N 1
ATOM 666 C CA . GLN A 1 86 ? 0.931 4.423 -14.716 1.00 96.50 86 GLN A CA 1
ATOM 667 C C . GLN A 1 86 ? 0.720 3.348 -13.650 1.00 96.50 86 GLN A C 1
ATOM 669 O O . GLN A 1 86 ? -0.144 3.502 -12.791 1.00 96.50 86 GLN A O 1
ATOM 674 N N . ASP A 1 87 ? 1.559 2.322 -13.659 1.00 96.19 87 ASP A N 1
ATOM 675 C CA . ASP A 1 87 ? 1.502 1.218 -12.711 1.00 96.19 87 ASP A CA 1
ATOM 676 C C . ASP A 1 87 ? 1.668 1.694 -11.262 1.00 96.19 87 ASP A C 1
ATOM 678 O O . ASP A 1 87 ? 0.818 1.427 -10.409 1.00 96.19 87 ASP A O 1
ATOM 682 N N . LEU A 1 88 ? 2.690 2.514 -10.991 1.00 97.44 88 LEU A N 1
ATOM 683 C CA . LEU A 1 88 ? 2.904 3.094 -9.662 1.00 97.44 88 LEU A CA 1
ATOM 684 C C . LEU A 1 88 ? 1.730 3.966 -9.200 1.00 97.44 88 LEU A C 1
ATOM 686 O O . LEU A 1 88 ? 1.427 4.009 -8.008 1.00 97.44 88 LEU A O 1
ATOM 690 N N . ARG A 1 89 ? 1.046 4.664 -10.116 1.00 97.81 89 ARG A N 1
ATOM 691 C CA . ARG A 1 89 ? -0.159 5.444 -9.782 1.00 97.81 89 ARG A CA 1
ATOM 692 C C . ARG A 1 89 ? -1.326 4.547 -9.397 1.00 97.81 89 ARG A C 1
ATOM 694 O O . ARG A 1 89 ? -2.026 4.868 -8.438 1.00 97.81 89 ARG A O 1
ATOM 701 N N . SER A 1 90 ? -1.521 3.446 -10.115 1.00 97.56 90 SER A N 1
ATOM 702 C CA . SER A 1 90 ? -2.571 2.472 -9.813 1.00 97.56 90 SER A CA 1
ATOM 703 C C . SER A 1 90 ? -2.384 1.882 -8.415 1.00 97.56 90 SER A C 1
ATOM 705 O O . SER A 1 90 ? -3.316 1.894 -7.611 1.00 97.56 90 SER A O 1
ATOM 707 N N . VAL A 1 91 ? -1.160 1.471 -8.075 1.00 97.56 91 VAL A N 1
ATOM 708 C CA . VAL A 1 91 ? -0.844 0.924 -6.745 1.00 97.56 91 VAL A CA 1
ATOM 709 C C . VAL A 1 91 ? -0.946 1.993 -5.652 1.00 97.56 91 VAL A C 1
ATOM 711 O O . VAL A 1 91 ? -1.519 1.751 -4.588 1.00 97.56 91 VAL A O 1
ATOM 714 N N . GLN A 1 92 ? -0.494 3.220 -5.923 1.00 97.88 92 GLN A N 1
ATOM 715 C CA . GLN A 1 92 ? -0.653 4.340 -4.993 1.00 97.88 92 GLN A CA 1
ATOM 716 C C . GLN A 1 92 ? -2.131 4.628 -4.679 1.00 97.88 92 GLN A C 1
ATOM 718 O O . GLN A 1 92 ? -2.457 4.971 -3.542 1.00 97.88 92 GLN A O 1
ATOM 723 N N . ALA A 1 93 ? -3.036 4.484 -5.651 1.00 98.25 93 ALA A N 1
ATOM 724 C CA . ALA A 1 93 ? -4.469 4.657 -5.418 1.00 98.25 93 ALA A CA 1
ATOM 725 C C . ALA A 1 93 ? -5.031 3.589 -4.461 1.00 98.25 93 ALA A C 1
ATOM 727 O O . ALA A 1 93 ? -5.880 3.905 -3.626 1.00 98.25 93 ALA A O 1
ATOM 728 N N . LEU A 1 94 ? -4.529 2.351 -4.520 1.00 98.25 94 LEU A N 1
ATOM 729 C CA . LEU A 1 94 ? -4.890 1.297 -3.564 1.00 98.25 94 LEU A CA 1
ATOM 730 C C . LEU A 1 94 ? -4.383 1.615 -2.153 1.00 98.25 94 LEU A C 1
ATOM 732 O O . LEU A 1 94 ? -5.136 1.478 -1.191 1.00 98.25 94 LEU A O 1
ATOM 736 N N . LEU A 1 95 ? -3.155 2.132 -2.026 1.00 98.31 95 LEU A N 1
ATOM 737 C CA . LEU A 1 95 ? -2.640 2.616 -0.742 1.00 98.31 95 LEU A CA 1
ATOM 738 C C . LEU A 1 95 ? -3.517 3.736 -0.159 1.00 98.31 95 LEU A C 1
ATOM 740 O O . LEU A 1 95 ? -3.758 3.767 1.047 1.00 98.31 95 LEU A O 1
ATOM 744 N N . VAL A 1 96 ? -3.996 4.668 -0.989 1.00 98.38 96 VAL A N 1
ATOM 745 C CA . VAL A 1 96 ? -4.910 5.731 -0.537 1.00 98.38 96 VAL A CA 1
ATOM 746 C C . VAL A 1 96 ? -6.222 5.139 -0.021 1.00 98.38 96 VAL A C 1
ATOM 748 O O . VAL A 1 96 ? -6.615 5.466 1.095 1.00 98.38 96 VAL A O 1
ATOM 751 N N . LYS A 1 97 ? -6.834 4.201 -0.752 1.00 97.62 97 LYS A N 1
ATOM 752 C CA . LYS A 1 97 ? -8.052 3.508 -0.297 1.00 97.62 97 LYS A CA 1
ATOM 753 C C . LYS A 1 97 ? -7.845 2.774 1.030 1.00 97.62 97 LYS A C 1
ATOM 755 O O . LYS A 1 97 ? -8.705 2.832 1.904 1.00 97.62 97 LYS A O 1
ATOM 760 N N . ALA A 1 98 ? -6.693 2.126 1.213 1.00 98.19 98 ALA A N 1
ATOM 761 C CA . ALA A 1 98 ? -6.342 1.497 2.485 1.00 98.19 98 ALA A CA 1
ATOM 762 C C . ALA A 1 98 ? -6.260 2.531 3.622 1.00 98.19 98 ALA A C 1
ATOM 764 O O . ALA A 1 98 ? -6.840 2.322 4.685 1.00 98.19 98 ALA A O 1
ATOM 765 N N . LYS A 1 99 ? -5.611 3.683 3.396 1.00 97.88 99 LYS A N 1
ATOM 766 C CA . LYS A 1 99 ? -5.552 4.779 4.382 1.00 97.88 99 LYS A CA 1
ATOM 767 C C . LYS A 1 99 ? -6.938 5.306 4.745 1.00 97.88 99 LYS A C 1
ATOM 769 O O . LYS A 1 99 ? -7.211 5.514 5.924 1.00 97.88 99 LYS A O 1
ATOM 774 N N . GLU A 1 100 ? -7.798 5.521 3.755 1.00 97.94 100 GLU A N 1
ATOM 775 C CA . GLU A 1 100 ? -9.173 5.987 3.961 1.00 97.94 100 GLU A CA 1
ATOM 776 C C . GLU A 1 100 ? -9.973 4.989 4.803 1.00 97.94 100 GLU A C 1
ATOM 778 O O . GLU A 1 100 ? -10.575 5.380 5.802 1.00 97.94 100 GLU A O 1
ATOM 783 N N . ALA A 1 101 ? -9.897 3.695 4.483 1.00 97.56 101 ALA A N 1
ATOM 784 C CA . ALA A 1 101 ? -10.579 2.653 5.245 1.00 97.56 101 ALA A CA 1
ATOM 785 C C . ALA A 1 101 ? -10.102 2.586 6.708 1.00 97.56 101 ALA A C 1
ATOM 787 O O . ALA A 1 101 ? -10.915 2.436 7.620 1.00 97.56 101 ALA A O 1
ATOM 788 N N . VAL A 1 102 ? -8.798 2.760 6.954 1.00 97.12 102 VAL A N 1
ATOM 789 C CA . VAL A 1 102 ? -8.254 2.851 8.318 1.00 97.12 102 VAL A CA 1
ATOM 790 C C . VAL A 1 102 ? -8.802 4.076 9.051 1.00 97.12 102 VAL A C 1
ATOM 792 O O . VAL A 1 102 ? -9.216 3.965 10.204 1.00 97.12 102 VAL A O 1
ATOM 795 N N . VAL A 1 103 ? -8.849 5.242 8.401 1.00 96.31 103 VAL A N 1
ATOM 796 C CA . VAL A 1 103 ? -9.412 6.466 8.996 1.00 96.31 103 VAL A CA 1
ATOM 797 C C . VAL A 1 103 ? -10.882 6.278 9.378 1.00 96.31 103 VAL A C 1
ATOM 799 O O . VAL A 1 103 ? -11.280 6.697 10.467 1.00 96.31 103 VAL A O 1
ATOM 802 N N . GLU A 1 104 ? -11.679 5.624 8.535 1.00 94.94 104 GLU A N 1
ATOM 803 C CA . GLU A 1 104 ? -13.075 5.311 8.857 1.00 94.94 104 GLU A CA 1
ATOM 804 C C . GLU A 1 104 ? -13.193 4.344 10.043 1.00 94.94 104 GLU A C 1
ATOM 806 O O . GLU A 1 104 ? -13.982 4.599 10.954 1.00 94.94 104 GLU A O 1
ATOM 811 N N . ALA A 1 105 ? -12.341 3.316 10.129 1.00 94.50 105 ALA A N 1
ATOM 812 C CA . ALA A 1 105 ? -12.296 2.431 11.297 1.00 94.50 105 ALA A CA 1
ATOM 813 C C . ALA A 1 105 ? -12.008 3.211 12.598 1.00 94.50 105 ALA A C 1
ATOM 815 O O . ALA A 1 105 ? -12.689 3.025 13.611 1.00 94.50 105 ALA A O 1
ATOM 816 N N . TYR A 1 106 ? -11.068 4.166 12.569 1.00 93.31 106 TYR A N 1
ATOM 817 C CA . TYR A 1 106 ? -10.799 5.057 13.706 1.00 93.31 106 TYR A CA 1
ATOM 818 C C . TYR A 1 106 ? -12.004 5.929 14.083 1.00 93.31 106 TYR A C 1
ATOM 820 O O . TYR A 1 106 ? -12.277 6.120 15.274 1.00 93.31 106 TYR A O 1
ATOM 828 N N . LYS A 1 107 ? -12.722 6.480 13.097 1.00 92.38 107 LYS A N 1
ATOM 829 C CA . LYS A 1 107 ? -13.921 7.297 13.341 1.00 92.38 107 LYS A CA 1
ATOM 830 C C . LYS A 1 107 ? -15.018 6.468 14.003 1.00 92.38 107 LYS A C 1
ATOM 832 O O . LYS A 1 107 ? -15.551 6.895 15.028 1.00 92.38 107 LYS A O 1
ATOM 837 N N . THR A 1 108 ? -15.293 5.277 13.481 1.00 88.25 108 THR A N 1
ATOM 838 C CA . THR A 1 108 ? -16.281 4.348 14.043 1.00 88.25 108 THR A CA 1
ATOM 839 C C . THR A 1 108 ? -15.909 3.950 15.470 1.00 88.25 108 THR A C 1
ATOM 841 O O . THR A 1 108 ? -16.723 4.101 16.382 1.00 88.25 108 THR A O 1
ATOM 844 N N . ALA A 1 109 ? -14.649 3.579 15.714 1.00 88.44 109 ALA A N 1
ATOM 845 C CA . ALA A 1 109 ? -14.155 3.243 17.050 1.00 88.44 109 ALA A CA 1
ATOM 846 C C . ALA A 1 109 ? -14.299 4.398 18.058 1.00 88.44 109 ALA A C 1
ATOM 848 O O . ALA A 1 109 ? -14.656 4.195 19.221 1.00 88.44 109 ALA A O 1
ATOM 849 N N . LYS A 1 110 ? -14.037 5.640 17.629 1.00 82.12 110 LYS A N 1
ATOM 850 C CA . LYS A 1 110 ? -14.211 6.829 18.477 1.00 82.12 110 LYS A CA 1
ATOM 851 C C . LYS A 1 110 ? -15.679 7.059 18.835 1.00 82.12 110 LYS A C 1
ATOM 853 O O . LYS A 1 110 ? -15.963 7.487 19.953 1.00 82.12 110 LYS A O 1
ATOM 858 N N . THR A 1 111 ? -16.595 6.783 17.911 1.00 76.50 111 THR A N 1
ATOM 859 C CA . THR A 1 111 ? -18.038 6.859 18.160 1.00 76.50 111 THR A CA 1
ATOM 860 C C . THR A 1 111 ? -18.482 5.795 19.163 1.00 76.50 111 THR A C 1
ATOM 862 O O . THR A 1 111 ? -19.186 6.146 20.106 1.00 76.50 111 THR A O 1
ATOM 865 N N . LEU A 1 112 ? -17.989 4.552 19.054 1.00 65.50 112 LEU A N 1
ATOM 866 C CA . LEU A 1 112 ? -18.272 3.472 20.016 1.00 65.50 112 LEU A CA 1
ATOM 867 C C . LEU A 1 112 ? -17.922 3.866 21.460 1.00 65.50 112 LEU A C 1
ATOM 869 O O . LEU A 1 112 ? -18.736 3.711 22.365 1.00 65.50 112 LEU A O 1
ATOM 873 N N . LYS A 1 113 ? -16.749 4.474 21.684 1.00 68.00 113 LYS A N 1
ATOM 874 C CA . LYS A 1 113 ? -16.350 4.930 23.029 1.00 68.00 113 LYS A CA 1
ATOM 875 C C . LYS A 1 113 ? -17.293 5.973 23.632 1.00 68.00 113 LYS A C 1
ATOM 877 O O . LYS A 1 113 ? -17.445 6.013 24.850 1.00 68.00 113 LYS A O 1
ATOM 882 N N . LYS A 1 114 ? -17.917 6.819 22.805 1.00 64.62 114 LYS A N 1
ATOM 883 C CA . LYS A 1 114 ? -18.867 7.841 23.274 1.00 64.62 114 LYS A CA 1
ATOM 884 C C . LYS A 1 114 ? -20.217 7.261 23.694 1.00 64.62 114 LYS A C 1
ATOM 886 O O . LYS A 1 114 ? -20.879 7.877 24.518 1.00 64.62 114 LYS A O 1
ATOM 891 N N . ILE A 1 115 ? -20.625 6.127 23.121 1.00 59.03 115 ILE A N 1
ATOM 892 C CA . ILE A 1 115 ? -21.935 5.508 23.376 1.00 59.03 115 ILE A CA 1
ATOM 893 C C . ILE A 1 115 ? -21.900 4.425 24.459 1.00 59.03 115 ILE A C 1
ATOM 895 O O . ILE A 1 115 ? -22.948 3.856 24.739 1.00 59.03 115 ILE A O 1
ATOM 899 N N . THR A 1 116 ? -20.741 4.140 25.070 1.00 51.75 116 THR A N 1
ATOM 900 C CA . THR A 1 116 ? -20.639 3.204 26.202 1.00 51.75 116 THR A CA 1
ATOM 901 C C . THR A 1 116 ? -21.638 3.629 27.291 1.00 51.75 116 THR A C 1
ATOM 903 O O . THR A 1 116 ? -21.447 4.696 27.882 1.00 51.75 116 THR A O 1
ATOM 906 N N . PRO A 1 117 ? -22.724 2.871 27.535 1.00 54.38 117 PRO A N 1
ATOM 907 C CA . PRO A 1 117 ? -23.756 3.294 28.467 1.00 54.38 117 PRO A CA 1
ATOM 908 C C . PRO A 1 117 ? -23.183 3.265 29.884 1.00 54.38 117 PRO A C 1
ATOM 910 O O . PRO A 1 117 ? -22.585 2.273 30.305 1.00 54.38 117 PRO A O 1
ATOM 913 N N . THR A 1 118 ? -23.353 4.368 30.614 1.00 51.91 118 THR A N 1
ATOM 914 C CA . THR A 1 118 ? -23.117 4.442 32.059 1.00 51.91 118 THR A CA 1
ATOM 915 C C . THR A 1 118 ? -23.810 3.245 32.713 1.00 51.91 118 THR A C 1
ATOM 917 O O . THR A 1 118 ? -24.998 3.044 32.434 1.00 51.91 118 THR A O 1
ATOM 920 N N . PRO A 1 119 ? -23.129 2.432 33.545 1.00 53.00 119 PRO A N 1
ATOM 921 C CA . PRO A 1 119 ? -23.776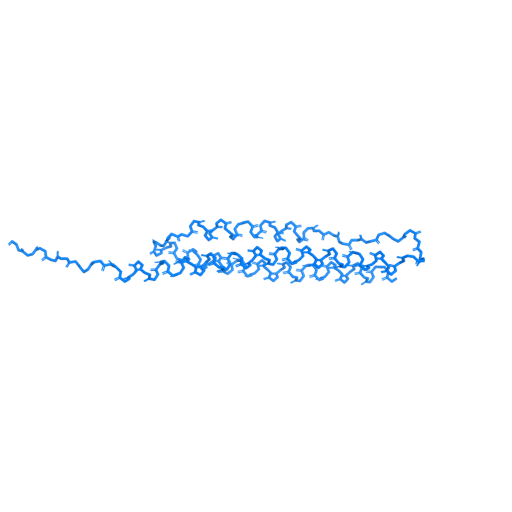 1.300 34.186 1.00 53.00 119 PRO A CA 1
ATOM 922 C C . PRO A 1 119 ? -24.934 1.850 35.013 1.00 53.00 119 PRO A C 1
ATOM 924 O O . PRO A 1 119 ? -24.732 2.591 35.974 1.00 53.00 119 PRO A O 1
ATOM 927 N N . THR A 1 120 ? -26.162 1.548 34.592 1.00 51.97 120 THR A N 1
ATOM 928 C CA . THR A 1 120 ? -27.340 1.819 35.406 1.00 51.97 120 THR A CA 1
ATOM 929 C C . THR A 1 120 ? -27.244 0.862 36.581 1.00 51.97 120 THR A C 1
ATOM 931 O O . THR A 1 120 ? -27.528 -0.326 36.453 1.00 51.97 120 THR A O 1
ATOM 934 N N . VAL A 1 121 ? -26.734 1.371 37.702 1.00 51.59 121 VAL A N 1
ATOM 935 C CA . VAL A 1 121 ? -26.784 0.689 38.991 1.00 51.59 121 VAL A CA 1
ATOM 936 C C . VAL A 1 121 ? -28.262 0.531 39.318 1.00 51.59 121 VAL A C 1
ATOM 938 O O . VAL A 1 121 ? -28.916 1.481 39.741 1.00 51.59 121 VAL A O 1
ATOM 941 N N . VAL A 1 122 ? -28.805 -0.657 39.064 1.00 52.81 122 VAL A N 1
ATOM 942 C CA . VAL A 1 122 ? -30.082 -1.065 39.642 1.00 52.81 122 VAL A CA 1
ATOM 943 C C . VAL A 1 122 ? -29.787 -1.343 41.114 1.00 52.81 122 VAL A C 1
ATOM 945 O O . VAL A 1 122 ? -29.267 -2.397 41.470 1.00 52.81 122 VAL A O 1
ATOM 948 N N . ALA A 1 123 ? -29.984 -0.318 41.943 1.00 42.69 123 ALA A N 1
ATOM 949 C CA . ALA A 1 123 ? -30.032 -0.443 43.396 1.00 42.69 123 ALA A CA 1
ATOM 950 C C . ALA A 1 123 ? -31.401 -1.045 43.807 1.00 42.69 123 ALA A C 1
ATOM 952 O O . ALA A 1 123 ? -32.338 -0.959 43.013 1.00 42.69 123 ALA A O 1
ATOM 953 N N . PRO A 1 124 ? -31.480 -1.682 44.991 1.00 51.56 124 PRO A N 1
ATOM 954 C CA . PRO A 1 124 ? -32.113 -2.986 45.232 1.00 51.56 124 PRO A CA 1
ATOM 955 C C . PRO A 1 124 ? -33.640 -3.037 45.136 1.00 51.56 124 PRO A C 1
ATOM 957 O O . PRO A 1 124 ? -34.301 -2.023 45.451 1.00 51.56 124 PRO A O 1
#

Secondary structure (DSSP, 8-state):
-HHHHHHHHHHHHHHHHHHHHHHHHHHHHHHHHHHTTT---HHHHHHHHHHHHHHHHHHT-------S-GGGHHHHHHHHHHHHHHHHHHHHHHHHHHHHHHHHHHHHHHHHHHH---------